Protein AF-A0A534UFP4-F1 (afdb_monomer_lite)

Secondary structure (DSSP, 8-state):
--------TTSPPHHHHS----TT---------EEE-SSTTPPPEEES---EETTTEETTSTT--S-GGG-S-GGGS-----HHHHHHHHHHHTSS--GGG---

Radius of gyration: 16.46 Å; chains: 1; bounding box: 43×39×37 Å

Sequence (104 aa):
MSQSEEIFSWETPPELWRGFKPSASTWSGGVVSIFIAPDPSGAMVSVLEARAFADRGLEGDRFFRESWSAANRPDKAVSLIEEEVLELAAKELGVASIADKTRR

Foldseek 3Di:
DDDPPPPDPQQDPCVVVVDPPDPDDPDDDDDPWDWAALDDVHFIDTDPDWDQGLQAATPSHPSGDPDNVVCPDSVQRDDDDDVVVQVVVCVVVVHPTCPRPDDD

pLDDT: mean 79.4, std 16.78, range [34.0, 97.5]

Structure (mmCIF, N/CA/C/O backbone):
data_AF-A0A534UFP4-F1
#
_entry.id   AF-A0A534UFP4-F1
#
loop_
_atom_site.group_PDB
_atom_site.id
_atom_site.type_symbol
_atom_site.label_atom_id
_atom_site.label_alt_id
_atom_site.label_comp_id
_atom_site.label_asym_id
_atom_site.label_entity_id
_atom_site.label_seq_id
_atom_site.pdbx_PDB_ins_code
_atom_site.Cartn_x
_atom_site.Cartn_y
_atom_site.Cartn_z
_atom_site.occupancy
_atom_site.B_iso_or_equiv
_atom_site.auth_seq_id
_atom_site.auth_comp_id
_atom_site.auth_asym_id
_atom_site.auth_atom_id
_atom_site.pdbx_PDB_model_num
ATOM 1 N N . MET A 1 1 ? 14.365 -27.019 1.211 1.00 34.00 1 MET A N 1
ATOM 2 C CA . MET A 1 1 ? 14.445 -26.646 -0.215 1.00 34.00 1 MET A CA 1
ATOM 3 C C . MET A 1 1 ? 14.690 -25.148 -0.255 1.00 34.00 1 MET A C 1
ATOM 5 O O . MET A 1 1 ? 13.755 -24.391 -0.047 1.00 34.00 1 MET A O 1
ATOM 9 N N . SER A 1 2 ? 15.953 -24.731 -0.352 1.00 43.31 2 SER A N 1
ATOM 10 C CA . SER A 1 2 ? 16.320 -23.315 -0.448 1.00 43.31 2 SER A CA 1
ATOM 11 C C . SER A 1 2 ? 15.939 -22.858 -1.848 1.00 43.31 2 SER A C 1
ATOM 13 O O . SER A 1 2 ? 16.611 -23.250 -2.798 1.00 43.31 2 SER A O 1
ATOM 15 N N . GLN A 1 3 ? 14.840 -22.116 -1.998 1.00 43.62 3 GLN A N 1
ATOM 16 C CA . GLN A 1 3 ? 14.638 -21.365 -3.232 1.00 43.62 3 GLN A CA 1
ATOM 17 C C . GLN A 1 3 ? 15.793 -20.368 -3.288 1.00 43.62 3 GLN A C 1
ATOM 19 O O . GLN A 1 3 ? 15.928 -19.520 -2.412 1.00 43.62 3 GLN A O 1
ATOM 24 N N . SER A 1 4 ? 16.705 -20.564 -4.234 1.00 49.31 4 SER A N 1
ATOM 25 C CA . SER A 1 4 ? 17.631 -19.518 -4.634 1.00 49.31 4 SER A CA 1
ATOM 26 C C . SER A 1 4 ? 16.770 -18.327 -5.031 1.00 49.31 4 SER A C 1
ATOM 28 O O . SER A 1 4 ? 16.035 -18.431 -6.011 1.00 49.31 4 SER A O 1
ATOM 30 N N . GLU A 1 5 ? 16.794 -17.254 -4.240 1.00 56.47 5 GLU A N 1
ATOM 31 C CA . GLU A 1 5 ? 16.249 -15.967 -4.661 1.00 56.47 5 GLU A CA 1
ATOM 32 C C . GLU A 1 5 ? 16.928 -15.637 -5.992 1.00 56.47 5 GLU A C 1
ATOM 34 O O . GLU A 1 5 ? 18.133 -15.383 -6.040 1.00 56.47 5 GLU A O 1
ATOM 39 N N . GLU A 1 6 ? 16.191 -15.770 -7.096 1.00 54.12 6 GLU A N 1
ATOM 40 C CA . GLU A 1 6 ? 16.649 -15.320 -8.403 1.00 54.12 6 GLU A CA 1
ATOM 41 C C . GLU A 1 6 ? 16.771 -13.802 -8.320 1.00 54.12 6 GLU A C 1
ATOM 43 O O . GLU A 1 6 ? 15.791 -13.076 -8.461 1.00 54.12 6 GLU A O 1
ATOM 48 N N . ILE A 1 7 ? 17.979 -13.327 -8.022 1.00 53.16 7 ILE A N 1
ATOM 49 C CA . ILE A 1 7 ? 18.302 -11.906 -8.035 1.00 53.16 7 ILE A CA 1
ATOM 50 C C . ILE A 1 7 ? 18.331 -11.493 -9.503 1.00 53.16 7 ILE A C 1
ATOM 52 O O . ILE A 1 7 ? 19.292 -11.770 -10.230 1.00 53.16 7 ILE A O 1
ATOM 56 N N . PHE A 1 8 ? 17.252 -10.869 -9.963 1.00 54.91 8 PHE A N 1
ATOM 57 C CA . PHE A 1 8 ? 17.197 -10.332 -11.314 1.00 54.91 8 PHE A CA 1
ATOM 58 C C . PHE A 1 8 ? 18.190 -9.173 -11.430 1.00 54.91 8 PHE A C 1
ATOM 60 O O . PHE A 1 8 ? 18.291 -8.336 -10.539 1.00 54.91 8 PHE A O 1
ATOM 67 N N . SER A 1 9 ? 18.911 -9.077 -12.550 1.00 55.22 9 SER A N 1
ATOM 68 C CA . SER A 1 9 ? 19.983 -8.080 -12.740 1.00 55.22 9 SER A CA 1
ATOM 69 C C . SER A 1 9 ? 19.524 -6.616 -12.664 1.00 55.22 9 SER A C 1
ATOM 71 O O . SER A 1 9 ? 20.355 -5.712 -12.681 1.00 55.22 9 SER A O 1
ATOM 73 N N . TRP A 1 10 ? 18.213 -6.381 -12.659 1.00 56.19 10 TRP A N 1
ATOM 74 C CA . TRP A 1 10 ? 17.581 -5.070 -12.561 1.00 56.19 10 TRP A CA 1
ATOM 75 C C . TRP A 1 10 ? 16.955 -4.813 -11.180 1.00 56.19 10 TRP A C 1
ATOM 77 O O . TRP A 1 10 ? 16.564 -3.681 -10.902 1.00 56.19 10 TRP A O 1
ATOM 87 N N . GLU A 1 11 ? 16.864 -5.820 -10.305 1.00 59.16 11 GLU A N 1
ATOM 88 C CA . GLU A 1 11 ? 16.502 -5.606 -8.907 1.00 59.16 11 GLU A CA 1
ATOM 89 C C . GLU A 1 11 ? 17.684 -4.931 -8.211 1.00 59.16 11 GLU A C 1
ATOM 91 O O . GLU A 1 11 ? 18.842 -5.332 -8.346 1.00 59.16 11 GLU A O 1
ATOM 96 N N . THR A 1 12 ? 17.409 -3.852 -7.484 1.00 61.72 12 THR A N 1
ATOM 97 C CA . THR A 1 12 ? 18.461 -3.185 -6.717 1.00 61.72 12 THR A CA 1
ATOM 98 C C . THR A 1 12 ? 19.020 -4.208 -5.696 1.00 61.72 12 THR A C 1
ATOM 100 O O . THR A 1 12 ? 18.245 -4.937 -5.105 1.00 61.72 12 THR A O 1
ATOM 103 N N . PRO A 1 13 ? 20.326 -4.331 -5.431 1.00 67.88 13 PRO A N 1
ATOM 104 C CA . PRO A 1 13 ? 20.810 -5.314 -4.452 1.00 67.88 13 PRO A CA 1
ATOM 105 C C . PRO A 1 13 ? 20.179 -5.118 -3.057 1.00 67.88 13 PRO A C 1
ATOM 107 O O . PRO A 1 13 ? 20.142 -3.971 -2.594 1.00 67.88 13 PRO A O 1
ATOM 110 N N . PRO A 1 14 ? 19.702 -6.173 -2.360 1.00 64.06 14 PRO A N 1
ATOM 111 C CA . PRO A 1 14 ? 19.058 -6.051 -1.047 1.00 64.06 14 PRO A CA 1
ATOM 112 C C . PRO A 1 14 ? 19.913 -5.313 -0.008 1.00 64.06 14 PRO A C 1
ATOM 114 O O . PRO A 1 14 ? 19.398 -4.708 0.929 1.00 64.06 14 PRO A O 1
ATOM 117 N N . GLU A 1 15 ? 21.235 -5.334 -0.164 1.00 65.94 15 GLU A N 1
ATOM 118 C CA . GLU A 1 15 ? 22.207 -4.621 0.670 1.00 65.94 15 GLU A CA 1
ATOM 119 C C . GLU A 1 15 ? 22.012 -3.099 0.623 1.00 65.94 15 GLU A C 1
ATOM 121 O O . GLU A 1 15 ? 22.335 -2.415 1.592 1.00 65.94 15 GLU A O 1
ATOM 126 N N . LEU A 1 16 ? 21.467 -2.565 -0.474 1.00 63.88 16 LEU A N 1
ATOM 127 C CA . LEU A 1 16 ? 21.290 -1.128 -0.685 1.00 63.88 16 LEU A CA 1
ATOM 128 C C . LEU A 1 16 ? 19.986 -0.574 -0.089 1.00 63.88 16 LEU A C 1
ATOM 130 O O . LEU A 1 16 ? 19.909 0.625 0.165 1.00 63.88 16 LEU A O 1
ATOM 134 N N . TRP A 1 17 ? 18.972 -1.411 0.164 1.00 63.53 17 TRP A N 1
ATOM 135 C CA . TRP A 1 17 ? 17.672 -0.989 0.730 1.00 63.53 17 TRP A CA 1
ATOM 136 C C . TRP A 1 17 ? 17.293 -1.702 2.020 1.00 63.53 17 TRP A C 1
ATOM 138 O O . TRP A 1 17 ? 16.314 -1.314 2.654 1.00 63.53 17 TRP A O 1
ATOM 148 N N . ARG A 1 18 ? 18.103 -2.654 2.500 1.00 62.06 18 ARG A N 1
ATOM 149 C CA . ARG A 1 18 ? 17.954 -3.197 3.858 1.00 62.06 18 ARG A CA 1
ATOM 150 C C . ARG A 1 18 ? 17.971 -2.122 4.947 1.00 62.06 18 ARG A C 1
ATOM 152 O O . ARG A 1 18 ? 17.493 -2.407 6.043 1.00 62.06 18 ARG A O 1
ATOM 159 N N . GLY A 1 19 ? 18.441 -0.909 4.631 1.00 57.22 19 GLY A N 1
ATOM 160 C CA . GLY A 1 19 ? 18.368 0.257 5.499 1.00 57.22 19 GLY A CA 1
ATOM 161 C C . GLY A 1 19 ? 19.158 0.060 6.790 1.00 57.22 19 GLY A C 1
ATOM 162 O O . GLY A 1 19 ? 19.534 -1.043 7.188 1.00 57.22 19 GLY A O 1
ATOM 163 N N . PHE A 1 20 ? 19.448 1.151 7.481 1.00 54.84 20 PHE A N 1
ATOM 164 C CA . PHE A 1 20 ? 19.959 1.052 8.840 1.00 54.84 20 PHE A CA 1
ATOM 165 C C . PHE A 1 20 ? 18.842 0.484 9.727 1.00 54.84 20 PHE A C 1
ATOM 167 O O . PHE A 1 20 ? 17.870 1.187 9.983 1.00 54.84 20 PHE A O 1
ATOM 174 N N . LYS A 1 21 ? 18.948 -0.774 10.184 1.00 58.81 21 LYS A N 1
ATOM 175 C CA . LYS A 1 21 ? 18.113 -1.289 11.283 1.00 58.81 21 LYS A CA 1
ATOM 176 C C . LYS A 1 21 ? 18.643 -0.685 12.585 1.00 58.81 21 LYS A C 1
ATOM 178 O O . LYS A 1 21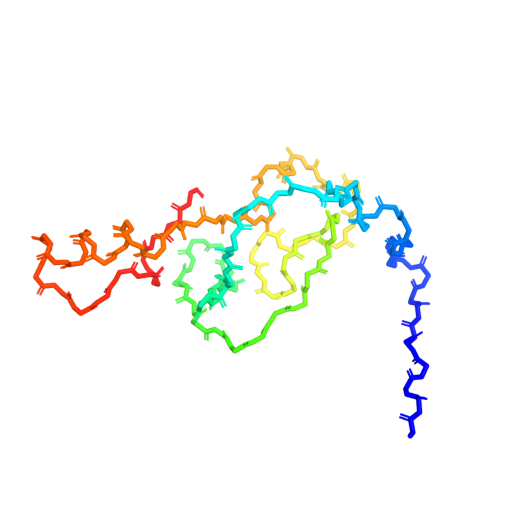 ? 19.704 -1.125 13.036 1.00 58.81 21 LYS A O 1
ATOM 183 N N . PRO A 1 22 ? 17.959 0.287 13.216 1.00 56.06 22 PRO A N 1
ATOM 184 C CA . PRO A 1 22 ? 18.368 0.733 14.534 1.00 56.06 22 PRO A CA 1
ATOM 185 C C . PRO A 1 22 ? 18.184 -0.460 15.471 1.00 56.06 22 PRO A C 1
ATOM 187 O O . PRO A 1 22 ? 17.103 -1.040 15.538 1.00 56.06 22 PRO A O 1
ATOM 190 N N . SER A 1 23 ? 19.225 -0.842 16.204 1.00 62.56 23 SER A N 1
ATOM 191 C CA . SER A 1 23 ? 19.174 -1.959 17.157 1.00 62.56 23 SER A CA 1
ATOM 192 C C . SER A 1 23 ? 18.233 -1.714 18.350 1.00 62.56 23 SER A C 1
ATOM 194 O O . SER A 1 23 ? 18.088 -2.592 19.195 1.00 62.56 23 SER A O 1
ATOM 196 N N . ALA A 1 24 ? 17.589 -0.543 18.429 1.00 60.16 24 ALA A N 1
ATOM 197 C CA . ALA A 1 24 ? 16.769 -0.116 19.558 1.00 60.16 24 ALA A CA 1
ATOM 198 C C . ALA A 1 24 ? 15.586 0.792 19.155 1.00 60.16 24 ALA A C 1
ATOM 200 O O . ALA A 1 24 ? 15.369 1.836 19.767 1.00 60.16 24 ALA A O 1
ATOM 201 N N . SER A 1 25 ? 14.801 0.428 18.136 1.00 59.56 25 SER A N 1
ATOM 202 C CA . SER A 1 25 ? 13.450 0.993 17.992 1.00 59.56 25 SER A CA 1
ATOM 203 C C . SER A 1 25 ? 12.455 0.138 18.780 1.00 59.56 25 SER A C 1
ATOM 205 O O . SER A 1 25 ? 12.202 -1.006 18.419 1.00 59.56 25 SER A O 1
ATOM 207 N N . THR A 1 26 ? 11.877 0.685 19.849 1.00 66.44 26 THR A N 1
ATOM 208 C CA . THR A 1 26 ? 10.800 0.062 20.646 1.00 66.44 26 THR A CA 1
ATOM 209 C C . THR A 1 26 ? 9.444 0.038 19.936 1.00 66.44 26 THR A C 1
ATOM 211 O O . THR A 1 26 ? 8.473 -0.476 20.483 1.00 66.44 26 THR A O 1
ATOM 214 N N . TRP A 1 27 ? 9.359 0.600 18.731 1.00 71.06 27 TRP A N 1
ATOM 215 C CA . TRP A 1 27 ? 8.136 0.635 17.944 1.00 71.06 27 TRP A CA 1
ATOM 216 C C . TRP A 1 27 ? 8.006 -0.630 17.094 1.00 71.06 27 TRP A C 1
ATOM 218 O O . TRP A 1 27 ? 8.894 -0.954 16.303 1.00 71.06 27 TRP A O 1
ATOM 228 N N . SER A 1 28 ? 6.891 -1.335 17.272 1.00 80.12 28 SER A N 1
ATOM 229 C CA . SER A 1 28 ? 6.474 -2.465 16.447 1.00 80.12 28 SER A CA 1
ATOM 230 C C . SER A 1 28 ? 5.190 -2.103 15.714 1.00 80.12 28 SER A C 1
ATOM 232 O O . SER A 1 28 ? 4.231 -1.660 16.342 1.00 80.12 28 SER A O 1
ATOM 234 N N . GLY A 1 29 ? 5.159 -2.352 14.412 1.00 85.69 29 GLY A N 1
ATOM 235 C CA . GLY A 1 29 ? 3.977 -2.215 13.571 1.00 85.69 29 GLY A CA 1
ATOM 236 C C . GLY A 1 29 ? 4.023 -3.235 12.439 1.00 85.69 29 GLY A C 1
ATOM 237 O O . GLY A 1 29 ? 5.069 -3.839 12.182 1.00 85.69 29 GLY A O 1
ATOM 238 N N . GLY A 1 30 ? 2.888 -3.448 11.782 1.00 91.44 30 GLY A N 1
ATOM 239 C CA . GLY A 1 30 ? 2.763 -4.374 10.662 1.00 91.44 30 GLY A CA 1
ATOM 240 C C . GLY A 1 30 ? 1.831 -3.824 9.593 1.00 91.44 30 GLY A C 1
ATOM 241 O O . GLY A 1 30 ? 0.972 -2.993 9.873 1.00 91.44 30 GLY A O 1
ATOM 242 N N . VAL A 1 31 ? 2.009 -4.296 8.362 1.00 94.00 31 VAL A N 1
ATOM 243 C CA . VAL A 1 31 ? 1.070 -4.022 7.272 1.00 94.00 31 VAL A CA 1
ATOM 244 C C . VAL A 1 31 ? -0.135 -4.940 7.458 1.00 94.00 31 VAL A C 1
ATOM 246 O O . VAL A 1 31 ? 0.014 -6.159 7.413 1.00 94.00 31 VAL A O 1
ATOM 249 N N . VAL A 1 32 ? -1.310 -4.357 7.697 1.00 94.69 32 VAL A N 1
ATOM 250 C CA . VAL A 1 32 ? -2.564 -5.104 7.914 1.00 94.69 32 VAL A CA 1
ATOM 251 C C . VAL A 1 32 ? -3.370 -5.291 6.632 1.00 94.69 32 VAL A C 1
ATOM 253 O O . VAL A 1 32 ? -4.106 -6.265 6.497 1.00 94.69 32 VAL A O 1
ATOM 256 N N . SER A 1 33 ? -3.222 -4.376 5.678 1.00 95.12 33 SER A N 1
ATOM 257 C CA . SER A 1 33 ? -3.938 -4.391 4.409 1.00 95.12 33 SER A CA 1
ATOM 258 C C . SER A 1 33 ? -3.092 -3.740 3.314 1.00 95.12 33 SER A C 1
ATOM 260 O O . SER A 1 33 ? -2.282 -2.848 3.575 1.00 95.12 33 SER A O 1
ATOM 262 N N . ILE A 1 34 ? -3.248 -4.222 2.080 1.00 96.50 34 ILE A N 1
ATOM 263 C CA . ILE A 1 34 ? -2.557 -3.696 0.901 1.00 96.50 34 ILE A CA 1
ATOM 264 C C . ILE A 1 34 ? -3.607 -3.372 -0.152 1.00 96.50 34 ILE A C 1
ATOM 266 O O . ILE A 1 34 ? -4.517 -4.166 -0.408 1.00 96.50 34 ILE A O 1
ATOM 270 N N . PHE A 1 35 ? -3.457 -2.205 -0.771 1.00 96.19 35 PHE A N 1
ATOM 271 C CA . PHE A 1 35 ? -4.315 -1.738 -1.846 1.00 96.19 35 PHE A CA 1
ATOM 272 C C . PHE A 1 35 ? -3.468 -1.252 -3.018 1.00 96.19 35 PHE A C 1
ATOM 274 O O . PHE A 1 35 ? -2.493 -0.529 -2.818 1.00 96.19 35 PHE A O 1
ATOM 281 N N . ILE A 1 36 ? -3.870 -1.622 -4.233 1.00 95.25 36 ILE A N 1
ATOM 282 C CA . ILE A 1 36 ? -3.288 -1.118 -5.484 1.00 95.25 36 ILE A CA 1
ATOM 283 C C . ILE A 1 36 ? -4.382 -0.495 -6.348 1.00 95.25 36 ILE A C 1
ATOM 285 O O . ILE A 1 36 ? -5.542 -0.897 -6.277 1.00 95.25 36 ILE A O 1
ATOM 289 N N . ALA A 1 37 ? -4.038 0.482 -7.179 1.00 93.88 37 ALA A N 1
ATOM 290 C CA . ALA A 1 37 ? -4.911 0.999 -8.228 1.00 93.88 37 ALA A CA 1
ATOM 291 C C . ALA A 1 37 ? -4.333 0.614 -9.594 1.00 93.88 37 ALA A C 1
ATOM 293 O O . ALA A 1 37 ? -3.402 1.288 -10.023 1.00 93.88 37 ALA A O 1
ATOM 294 N N . PRO A 1 38 ? -4.874 -0.399 -10.295 1.00 91.50 38 PRO A N 1
ATOM 295 C CA . PRO A 1 38 ? -4.343 -0.818 -11.595 1.00 91.50 38 PRO A CA 1
ATOM 296 C C . PRO A 1 38 ? -4.386 0.292 -12.647 1.00 91.50 38 PRO A C 1
ATOM 298 O O . PRO A 1 38 ? -3.452 0.459 -13.428 1.00 91.50 38 PRO A O 1
ATOM 301 N N . ASP A 1 39 ? -5.449 1.099 -12.617 1.00 88.06 39 ASP A N 1
ATOM 302 C CA . ASP A 1 39 ? -5.676 2.164 -13.587 1.00 88.06 39 ASP A CA 1
ATOM 303 C C . ASP A 1 39 ? -5.441 3.565 -12.993 1.00 88.06 39 ASP A C 1
ATOM 305 O O . ASP A 1 39 ? -5.798 3.845 -11.834 1.00 88.06 39 ASP A O 1
ATOM 309 N N . PRO A 1 40 ? -4.925 4.519 -13.794 1.00 83.00 40 PRO A N 1
ATOM 310 C CA . PRO A 1 40 ? -4.937 5.932 -13.442 1.00 83.00 40 PRO A CA 1
ATOM 311 C C . PRO A 1 40 ? -6.356 6.389 -13.084 1.00 83.00 40 PRO A C 1
ATOM 313 O O . PRO A 1 40 ? -7.305 6.160 -13.827 1.00 83.00 40 PRO A O 1
ATOM 316 N N . SER A 1 41 ? -6.511 7.035 -11.925 1.00 81.94 41 SER A N 1
ATOM 317 C CA . SER A 1 41 ? -7.819 7.452 -11.378 1.00 81.94 41 SER A CA 1
ATOM 318 C C . SER A 1 41 ? -8.840 6.326 -11.121 1.00 81.94 41 SER A C 1
ATOM 320 O O . SER A 1 41 ? -9.970 6.623 -10.739 1.00 81.94 41 SER A O 1
ATOM 322 N N . GLY A 1 42 ? -8.451 5.054 -11.258 1.00 86.50 42 GLY A N 1
ATOM 323 C CA . GLY A 1 42 ? -9.298 3.899 -10.976 1.00 86.50 42 GLY A CA 1
ATOM 324 C C . GLY A 1 42 ? -9.554 3.663 -9.484 1.00 86.50 42 GLY A C 1
ATOM 325 O O . GLY A 1 42 ? -8.916 4.263 -8.599 1.00 86.50 42 GLY A O 1
ATOM 326 N N . ALA A 1 43 ? -10.502 2.765 -9.208 1.00 92.25 43 ALA A N 1
ATOM 327 C CA . ALA A 1 43 ? -10.755 2.251 -7.865 1.00 92.25 43 ALA A CA 1
ATOM 328 C C . ALA A 1 43 ? -9.529 1.485 -7.348 1.00 92.25 43 ALA A C 1
ATOM 330 O O . ALA A 1 43 ? -8.815 0.854 -8.128 1.00 92.25 43 ALA A O 1
ATOM 331 N N . MET A 1 44 ? -9.274 1.561 -6.041 1.00 94.44 44 MET A N 1
ATOM 332 C CA . MET A 1 44 ? -8.260 0.704 -5.430 1.00 94.44 44 MET A CA 1
ATOM 333 C C . MET A 1 44 ? -8.861 -0.661 -5.127 1.00 94.44 44 MET A C 1
ATOM 335 O O . MET A 1 44 ? -10.026 -0.767 -4.748 1.00 94.44 44 MET A O 1
ATOM 339 N N . VAL A 1 45 ? -8.053 -1.699 -5.293 1.00 95.31 45 VAL A N 1
ATOM 340 C CA . VAL A 1 45 ? -8.415 -3.085 -5.017 1.00 95.31 45 VAL A CA 1
ATOM 341 C C . VAL A 1 45 ? -7.526 -3.621 -3.909 1.00 95.31 45 VAL A C 1
ATOM 343 O O . VAL A 1 45 ? -6.327 -3.344 -3.882 1.00 95.31 45 VAL A O 1
ATOM 346 N N . SER A 1 46 ? -8.123 -4.370 -2.984 1.00 96.12 46 SER A N 1
ATOM 347 C CA . SER A 1 46 ? -7.374 -5.045 -1.928 1.00 96.12 46 SER A CA 1
ATOM 348 C C . SER A 1 46 ? -6.655 -6.263 -2.498 1.00 96.12 46 SER A C 1
ATOM 350 O O . SER A 1 46 ? -7.248 -7.040 -3.250 1.00 96.12 46 SER A O 1
ATOM 352 N N . VAL A 1 47 ? -5.390 -6.431 -2.127 1.00 96.50 47 VAL A N 1
ATOM 353 C CA . VAL A 1 47 ? -4.571 -7.591 -2.489 1.00 96.50 47 VAL A CA 1
ATOM 354 C C . VAL A 1 47 ? -3.948 -8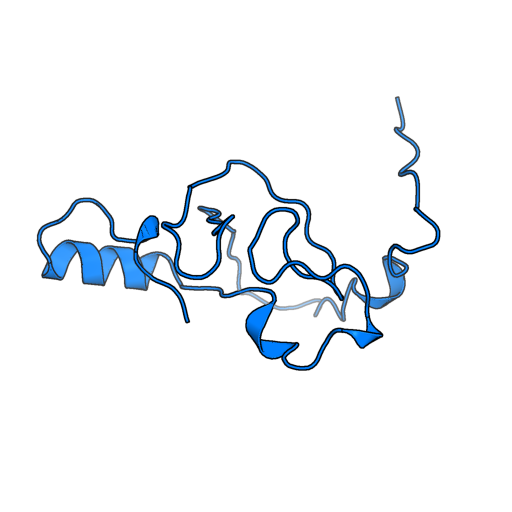.196 -1.236 1.00 96.50 47 VAL A C 1
ATOM 356 O O . VAL A 1 47 ? -3.691 -7.497 -0.258 1.00 96.50 47 VAL A O 1
ATOM 359 N N . LEU A 1 48 ? -3.718 -9.510 -1.258 1.00 95.69 48 LEU A N 1
ATOM 360 C CA . LEU A 1 48 ? -3.073 -10.220 -0.145 1.00 95.69 48 LEU A CA 1
ATOM 361 C C . LEU A 1 48 ? -1.561 -9.988 -0.116 1.00 95.69 48 LEU A C 1
ATOM 363 O O . LEU A 1 48 ? -0.951 -9.970 0.948 1.00 95.69 48 LEU A O 1
ATOM 367 N N . GLU A 1 49 ? -0.966 -9.809 -1.291 1.00 94.75 49 GLU A N 1
ATOM 368 C CA . GLU A 1 49 ? 0.458 -9.588 -1.472 1.00 94.75 49 GLU A CA 1
ATOM 369 C C . GLU A 1 49 ? 0.688 -8.652 -2.657 1.00 94.75 49 GLU A C 1
ATOM 371 O O . GLU A 1 49 ? -0.112 -8.593 -3.593 1.00 94.75 49 GLU A O 1
ATOM 376 N N . ALA A 1 50 ? 1.787 -7.907 -2.603 1.00 93.62 50 ALA A N 1
ATOM 377 C CA . ALA A 1 50 ? 2.254 -7.081 -3.702 1.00 93.62 50 ALA A CA 1
ATOM 378 C C . ALA A 1 50 ? 3.779 -7.120 -3.737 1.00 93.62 50 ALA A C 1
ATOM 380 O O . ALA A 1 50 ? 4.442 -7.068 -2.697 1.00 93.62 50 ALA A O 1
ATOM 381 N N . ARG A 1 51 ? 4.343 -7.179 -4.943 1.00 91.06 51 ARG A N 1
ATOM 382 C CA . ARG A 1 51 ? 5.788 -7.114 -5.129 1.00 91.06 51 ARG A CA 1
ATOM 383 C C . ARG A 1 51 ? 6.234 -5.660 -5.116 1.00 91.06 51 ARG A C 1
ATOM 385 O O . ARG A 1 51 ? 5.811 -4.869 -5.957 1.00 91.06 51 ARG A O 1
ATOM 392 N N . ALA A 1 52 ? 7.072 -5.306 -4.147 1.00 88.44 52 ALA A N 1
ATOM 393 C CA . ALA A 1 52 ? 7.576 -3.951 -3.981 1.00 88.44 52 ALA A CA 1
ATOM 394 C C . ALA A 1 52 ? 8.990 -3.821 -4.549 1.00 88.44 52 ALA A C 1
ATOM 396 O O . ALA A 1 52 ? 9.888 -4.585 -4.202 1.00 88.44 52 ALA A O 1
ATOM 397 N N . PHE A 1 53 ? 9.190 -2.804 -5.378 1.00 83.44 53 PHE A N 1
ATOM 398 C CA . PHE A 1 53 ? 10.481 -2.456 -5.950 1.00 83.44 53 PHE A CA 1
ATOM 399 C C . PHE A 1 53 ? 10.884 -1.071 -5.456 1.00 83.44 53 PHE A C 1
ATOM 401 O O . PHE A 1 53 ? 10.148 -0.104 -5.662 1.00 83.44 53 PHE A O 1
ATOM 408 N N . ALA A 1 54 ? 12.045 -0.970 -4.802 1.00 77.31 54 ALA A N 1
ATOM 409 C CA . ALA A 1 54 ? 12.505 0.255 -4.137 1.00 77.31 54 ALA A CA 1
ATOM 410 C C . ALA A 1 54 ? 12.539 1.485 -5.069 1.00 77.31 54 ALA A C 1
ATOM 412 O O . ALA A 1 54 ? 12.365 2.618 -4.629 1.00 77.31 54 ALA A O 1
ATOM 413 N N . ASP A 1 55 ? 12.730 1.256 -6.362 1.00 74.44 55 ASP A N 1
ATOM 414 C CA . ASP A 1 55 ? 12.837 2.260 -7.410 1.00 74.44 55 ASP A CA 1
ATOM 415 C C . ASP A 1 55 ? 11.575 2.451 -8.263 1.00 74.44 55 ASP A C 1
ATOM 417 O O . ASP A 1 55 ? 11.381 3.512 -8.874 1.00 74.44 55 ASP A O 1
ATOM 421 N N . ARG A 1 56 ? 10.710 1.432 -8.313 1.00 80.69 56 ARG A N 1
ATOM 422 C CA . ARG A 1 56 ? 9.577 1.371 -9.249 1.00 80.69 56 ARG A CA 1
ATOM 423 C C . ARG A 1 56 ? 8.211 1.396 -8.574 1.00 80.69 56 ARG A C 1
ATOM 425 O O . ARG A 1 56 ? 7.247 1.704 -9.260 1.00 80.69 56 ARG A O 1
ATOM 432 N N . GLY A 1 57 ? 8.120 1.156 -7.267 1.00 87.19 57 GLY A N 1
ATOM 433 C CA . GLY A 1 57 ? 6.853 1.074 -6.533 1.00 87.19 57 GLY A CA 1
ATOM 434 C C . GLY A 1 57 ? 6.282 -0.344 -6.493 1.00 87.19 57 GLY A C 1
ATOM 435 O O . GLY A 1 57 ? 7.031 -1.321 -6.564 1.00 87.19 57 GLY A O 1
ATOM 436 N N . LEU A 1 58 ? 4.963 -0.455 -6.3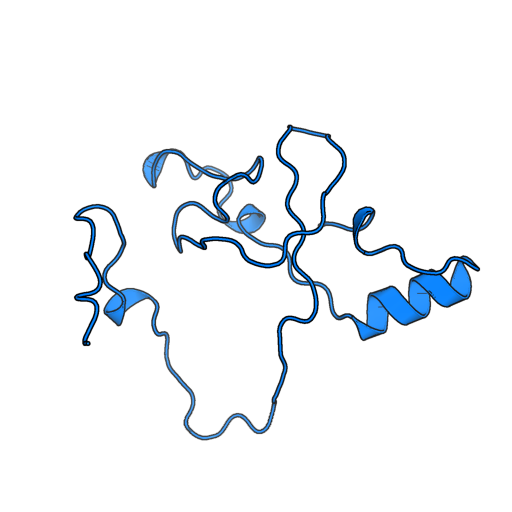40 1.00 91.81 58 LEU A N 1
ATOM 437 C CA . LEU A 1 58 ? 4.263 -1.740 -6.259 1.00 91.81 58 LEU A CA 1
ATOM 438 C C . LEU A 1 58 ? 3.892 -2.246 -7.653 1.00 91.81 58 LEU A C 1
ATOM 440 O O . LEU A 1 58 ? 3.245 -1.529 -8.410 1.00 91.81 58 LEU A O 1
ATOM 444 N N . GLU A 1 59 ? 4.282 -3.473 -7.985 1.00 91.00 59 GLU A N 1
ATOM 445 C CA . GLU A 1 59 ? 3.902 -4.112 -9.247 1.00 91.00 59 GLU A CA 1
ATOM 446 C C . GLU A 1 59 ? 2.377 -4.176 -9.400 1.00 91.00 59 GLU A C 1
ATOM 448 O O . GLU A 1 59 ? 1.665 -4.575 -8.479 1.00 91.00 59 GLU A O 1
ATOM 453 N N . GLY A 1 60 ? 1.878 -3.757 -10.565 1.00 91.19 60 GLY A N 1
ATOM 454 C CA . GLY A 1 60 ? 0.443 -3.688 -10.849 1.00 91.19 60 GLY A CA 1
ATOM 455 C C . GLY A 1 60 ? -0.267 -2.438 -10.319 1.00 91.19 60 GLY A C 1
ATOM 456 O O . GLY A 1 60 ? -1.449 -2.274 -10.604 1.00 91.19 60 GLY A O 1
ATOM 457 N N . ASP A 1 61 ? 0.411 -1.542 -9.594 1.00 92.44 61 ASP A N 1
ATOM 458 C CA . ASP A 1 61 ? -0.129 -0.216 -9.275 1.00 92.44 61 ASP A CA 1
ATOM 459 C C . ASP A 1 61 ? 0.114 0.778 -10.423 1.00 92.44 61 ASP A C 1
ATOM 461 O O . ASP A 1 61 ? 1.107 0.713 -11.142 1.00 92.44 61 ASP A O 1
ATOM 465 N N . ARG A 1 62 ? -0.763 1.768 -10.573 1.00 87.81 62 ARG A N 1
ATOM 466 C CA . ARG A 1 62 ? -0.669 2.844 -11.572 1.00 87.81 62 ARG A CA 1
ATOM 467 C C . ARG A 1 62 ? 0.605 3.681 -11.478 1.00 87.81 62 ARG A C 1
ATOM 469 O O . ARG A 1 62 ? 0.952 4.361 -12.442 1.00 87.81 62 ARG A O 1
ATOM 476 N N . PHE A 1 63 ? 1.253 3.725 -10.312 1.00 85.81 63 PHE A N 1
ATOM 477 C CA . PHE A 1 63 ? 2.537 4.401 -10.141 1.00 85.81 63 PHE A CA 1
ATOM 478 C C . PHE A 1 63 ? 3.730 3.463 -10.317 1.00 85.81 63 PHE A C 1
ATOM 480 O O . PHE A 1 63 ? 4.866 3.934 -10.194 1.00 85.81 63 PHE A O 1
ATOM 487 N N . PHE A 1 64 ? 3.487 2.189 -10.649 1.00 87.00 64 PHE A N 1
ATOM 488 C CA . PHE A 1 64 ? 4.529 1.260 -11.047 1.00 87.00 64 PHE A CA 1
ATOM 489 C C . PHE A 1 64 ? 5.270 1.787 -12.270 1.00 87.00 64 PHE A C 1
ATOM 491 O O . PHE A 1 64 ? 4.667 2.224 -13.252 1.00 87.00 64 PHE A O 1
ATOM 498 N N . ARG A 1 65 ? 6.598 1.767 -12.209 1.00 76.62 65 ARG A N 1
ATOM 499 C CA . ARG A 1 65 ? 7.454 2.306 -13.269 1.00 76.62 65 ARG A CA 1
ATOM 500 C C . ARG A 1 65 ? 8.156 1.193 -14.009 1.00 76.62 65 ARG A C 1
ATOM 502 O O . ARG A 1 65 ? 8.614 0.232 -13.406 1.00 76.62 65 ARG A O 1
ATOM 509 N N . GLU A 1 66 ? 8.356 1.395 -15.303 1.00 68.31 66 GLU A N 1
ATOM 510 C CA . GLU A 1 66 ? 9.178 0.489 -16.104 1.00 68.31 66 GLU A CA 1
ATOM 511 C C . GLU A 1 66 ? 10.676 0.624 -15.772 1.00 68.31 66 GLU A C 1
ATOM 513 O O . GLU A 1 66 ? 11.413 -0.356 -15.860 1.00 68.31 66 GLU A O 1
ATOM 518 N N . SER A 1 67 ? 11.145 1.812 -15.356 1.00 63.25 67 SER A N 1
ATOM 519 C CA . SER A 1 67 ? 12.565 2.055 -15.057 1.00 63.25 67 SER A CA 1
ATOM 520 C C . SER A 1 67 ? 12.833 3.211 -14.079 1.00 63.25 67 SER A C 1
ATOM 522 O O . SER A 1 67 ? 11.997 4.097 -13.879 1.00 63.25 67 SER A O 1
ATOM 524 N N . TRP A 1 68 ? 14.048 3.222 -13.511 1.00 52.44 68 TRP A N 1
ATOM 525 C CA . TRP A 1 68 ? 14.577 4.259 -12.609 1.00 52.44 68 TRP A CA 1
ATOM 526 C C . TRP A 1 68 ? 14.504 5.680 -13.200 1.00 52.44 68 TRP A C 1
ATOM 528 O O . TRP A 1 68 ? 14.141 6.628 -12.508 1.00 52.44 68 TRP A O 1
ATOM 538 N N . SER A 1 69 ? 14.810 5.854 -14.491 1.00 55.78 69 SER A N 1
ATOM 539 C CA . SER A 1 6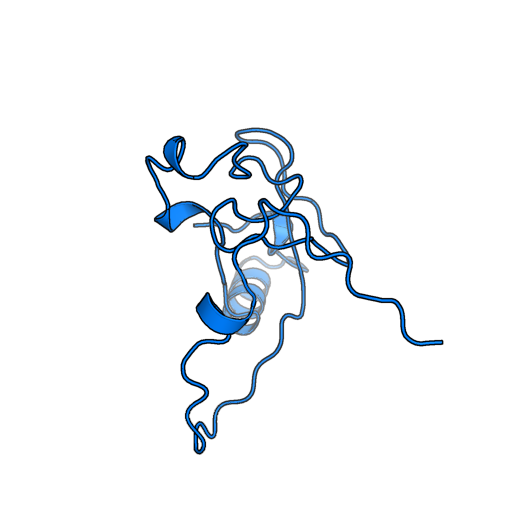9 ? 14.853 7.172 -15.150 1.00 55.78 69 SER A CA 1
ATOM 540 C C . SER A 1 69 ? 13.473 7.764 -15.452 1.00 55.78 69 SER A C 1
ATOM 542 O O . SER A 1 69 ? 13.365 8.964 -15.698 1.00 55.78 69 SER A O 1
ATOM 544 N N . ALA A 1 70 ? 12.407 6.961 -15.378 1.00 57.81 70 ALA A N 1
ATOM 545 C CA . ALA A 1 70 ? 11.028 7.437 -15.480 1.00 57.81 70 ALA A CA 1
ATOM 546 C C . ALA A 1 70 ? 10.536 8.128 -14.186 1.00 57.81 70 ALA A C 1
ATOM 548 O O . ALA A 1 70 ? 9.412 8.638 -14.129 1.00 57.81 70 ALA A O 1
ATOM 549 N N . ALA A 1 71 ? 11.354 8.155 -13.127 1.00 54.28 71 ALA A N 1
ATOM 550 C CA . ALA A 1 71 ? 10.990 8.667 -11.812 1.00 54.28 71 ALA A CA 1
ATOM 551 C C . ALA A 1 71 ? 10.975 10.206 -11.746 1.00 54.28 71 ALA A C 1
ATOM 553 O O . ALA A 1 71 ? 11.841 10.829 -11.144 1.00 54.28 71 ALA A O 1
ATOM 554 N N . ASN A 1 72 ? 9.932 10.837 -12.288 1.00 59.75 72 ASN A N 1
ATOM 555 C CA . ASN A 1 72 ? 9.707 12.279 -12.103 1.00 59.75 72 ASN A CA 1
ATOM 556 C C . ASN A 1 72 ? 8.963 12.614 -10.783 1.00 59.75 72 ASN A C 1
ATOM 558 O O . ASN A 1 72 ? 8.730 13.783 -10.479 1.00 59.75 72 ASN A O 1
ATOM 562 N N . ARG A 1 73 ? 8.529 11.592 -10.020 1.00 64.94 73 ARG A N 1
ATOM 563 C CA . ARG A 1 73 ? 7.703 11.698 -8.790 1.00 64.94 73 ARG A CA 1
ATOM 564 C C . ARG A 1 73 ? 7.966 10.553 -7.782 1.00 64.94 73 ARG A C 1
ATOM 566 O O . ARG A 1 73 ? 7.043 9.790 -7.480 1.00 64.94 73 ARG A O 1
ATOM 573 N N . PRO A 1 74 ? 9.208 10.322 -7.310 1.00 66.81 74 PRO A N 1
ATOM 574 C CA . PRO A 1 74 ? 9.529 9.192 -6.420 1.00 66.81 74 PRO A CA 1
ATOM 575 C C . PRO A 1 74 ? 8.685 9.153 -5.135 1.00 66.81 74 PRO A C 1
ATOM 577 O O . PRO A 1 74 ? 8.398 8.074 -4.631 1.00 66.81 74 PRO A O 1
ATOM 580 N N . ASP A 1 75 ? 8.191 10.306 -4.692 1.00 72.38 75 ASP A N 1
ATOM 581 C CA . ASP A 1 75 ? 7.276 10.504 -3.566 1.00 72.38 75 ASP A CA 1
ATOM 582 C C . ASP A 1 75 ? 5.932 9.762 -3.679 1.00 72.38 75 ASP A C 1
ATOM 584 O O . ASP A 1 75 ? 5.239 9.615 -2.677 1.00 72.38 75 ASP A O 1
ATOM 588 N N . LYS A 1 76 ? 5.557 9.283 -4.873 1.00 76.38 76 LYS A N 1
ATOM 589 C CA . LYS A 1 76 ? 4.266 8.619 -5.132 1.00 76.38 76 LYS A CA 1
ATOM 590 C C . LYS A 1 76 ? 4.327 7.096 -5.245 1.00 76.38 76 LYS A C 1
ATOM 592 O O . LYS A 1 76 ? 3.328 6.487 -5.607 1.00 76.38 76 LYS A O 1
ATOM 597 N N . ALA A 1 77 ? 5.482 6.483 -4.988 1.00 81.38 77 ALA A N 1
ATOM 598 C CA . ALA A 1 77 ? 5.662 5.043 -5.186 1.00 81.38 77 ALA A CA 1
ATOM 599 C C . ALA A 1 77 ? 4.841 4.186 -4.204 1.00 81.38 77 ALA A C 1
ATOM 601 O O . ALA A 1 77 ? 4.355 3.126 -4.585 1.00 81.38 77 ALA A O 1
ATOM 602 N N . VAL A 1 78 ? 4.690 4.644 -2.954 1.00 88.31 78 VAL A N 1
ATOM 603 C CA . VAL A 1 78 ? 3.915 3.979 -1.893 1.00 88.31 78 VAL A CA 1
ATOM 604 C C . VAL A 1 78 ? 3.304 5.045 -0.985 1.00 88.31 78 VAL A C 1
ATOM 606 O O . VAL A 1 78 ? 3.956 6.037 -0.662 1.00 88.31 78 VAL A O 1
ATOM 609 N N . SER A 1 79 ? 2.064 4.833 -0.551 1.00 90.50 79 SER A N 1
ATOM 610 C CA . SER A 1 79 ? 1.442 5.586 0.543 1.00 90.50 79 SER A CA 1
ATOM 611 C C . SER A 1 79 ? 1.208 4.655 1.726 1.00 90.50 79 SER A C 1
ATOM 613 O O . SER A 1 79 ? 0.721 3.546 1.536 1.00 90.50 79 SER A O 1
ATOM 615 N N . LEU A 1 80 ? 1.538 5.115 2.932 1.00 92.25 80 LEU A N 1
ATOM 616 C CA . LEU A 1 80 ? 1.208 4.432 4.181 1.00 92.25 80 LEU A CA 1
ATOM 617 C C . LEU A 1 80 ? 0.227 5.300 4.960 1.00 92.25 80 LEU A C 1
ATOM 619 O O . LEU A 1 80 ? 0.432 6.509 5.088 1.00 92.25 80 LEU A O 1
ATOM 623 N N . ILE A 1 81 ? -0.836 4.673 5.446 1.00 94.12 81 ILE A N 1
ATOM 624 C CA . ILE A 1 81 ? -1.861 5.288 6.282 1.00 94.12 81 ILE A CA 1
ATOM 625 C C . ILE A 1 81 ? -2.029 4.365 7.485 1.00 94.12 81 ILE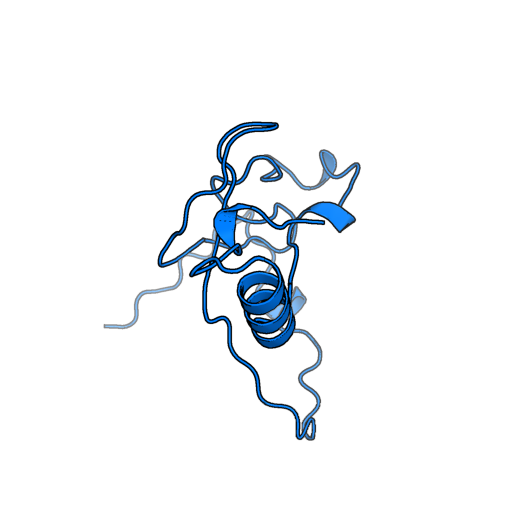 A C 1
ATOM 627 O O . ILE A 1 81 ? -2.090 3.149 7.315 1.00 94.12 81 ILE A O 1
ATOM 631 N N . GLU A 1 82 ? -2.041 4.937 8.683 1.00 95.00 82 GLU A N 1
ATOM 632 C CA . GLU A 1 82 ? -2.269 4.189 9.920 1.00 95.00 82 GLU A CA 1
ATOM 633 C C . GLU A 1 82 ? -3.700 3.633 9.935 1.00 95.00 82 GLU A C 1
ATOM 635 O O . GLU A 1 82 ? -4.652 4.354 9.615 1.00 95.00 82 GLU A O 1
ATOM 640 N N . GLU A 1 83 ? -3.856 2.359 10.297 1.00 95.00 83 GLU A N 1
ATOM 641 C CA . GLU A 1 83 ? -5.168 1.698 10.339 1.00 95.00 83 GLU A CA 1
ATOM 642 C C . GLU A 1 83 ? -6.080 2.394 11.354 1.00 95.00 83 GLU A C 1
ATOM 644 O O . GLU A 1 83 ? -7.250 2.633 11.079 1.00 95.00 83 GLU A O 1
ATOM 649 N N . GLU A 1 84 ? -5.521 2.844 12.477 1.00 94.75 84 GLU A N 1
ATOM 650 C CA . GLU A 1 84 ? -6.225 3.557 13.541 1.00 94.75 84 GLU A CA 1
ATOM 651 C C . GLU A 1 84 ? -6.891 4.848 13.031 1.00 94.75 84 GLU A C 1
ATOM 653 O O . GLU A 1 84 ? -7.971 5.235 13.488 1.00 94.75 84 GLU A O 1
ATOM 658 N N . VAL A 1 85 ? -6.273 5.510 12.046 1.00 95.75 85 VAL A N 1
ATOM 659 C CA . VAL A 1 85 ? -6.832 6.705 11.400 1.00 95.75 85 VAL A CA 1
ATOM 660 C C . VAL A 1 85 ? -7.992 6.327 10.479 1.00 95.75 85 VAL A C 1
ATOM 662 O O . VAL A 1 85 ? -9.011 7.023 10.454 1.00 95.75 85 VAL A O 1
ATOM 665 N N . LEU A 1 86 ? -7.866 5.222 9.741 1.00 95.12 86 LEU A N 1
ATOM 666 C CA . LEU A 1 86 ? -8.926 4.717 8.868 1.00 95.12 86 LEU A CA 1
ATOM 667 C C . LEU A 1 86 ? -10.135 4.229 9.675 1.00 95.12 86 LEU A C 1
ATOM 669 O O . LEU A 1 86 ? -11.267 4.541 9.306 1.00 95.12 86 LEU A O 1
ATOM 673 N N . GLU A 1 87 ? -9.913 3.525 10.787 1.00 96.31 87 GLU A N 1
ATOM 674 C CA . GLU A 1 87 ? -10.956 3.060 11.706 1.00 96.31 87 GLU A CA 1
ATOM 675 C C . GLU A 1 87 ? -11.744 4.230 12.305 1.00 96.31 87 GLU A C 1
ATOM 677 O O . GLU A 1 87 ? -12.981 4.220 12.310 1.00 96.31 87 GLU A O 1
ATOM 682 N N . LEU A 1 88 ? -11.040 5.268 12.775 1.00 97.31 88 LEU A N 1
ATOM 683 C CA . LEU A 1 88 ? -11.675 6.468 13.313 1.00 97.31 88 LEU A CA 1
ATOM 684 C C . LEU A 1 88 ? -12.532 7.165 12.249 1.00 97.31 88 LEU A C 1
ATOM 686 O O . LEU A 1 88 ? -13.700 7.466 12.498 1.00 97.31 88 LEU A O 1
ATOM 690 N N . ALA A 1 89 ? -11.988 7.362 11.048 1.00 96.25 89 ALA A N 1
ATOM 691 C CA . ALA A 1 89 ? -12.706 8.001 9.951 1.00 96.25 89 ALA A CA 1
ATOM 692 C C . ALA A 1 89 ? -13.911 7.168 9.468 1.00 96.25 89 ALA A C 1
ATOM 694 O O . ALA A 1 89 ? -14.982 7.717 9.204 1.00 96.25 89 ALA A O 1
ATOM 695 N N . ALA A 1 90 ? -13.787 5.839 9.396 1.00 96.88 90 ALA A N 1
ATOM 696 C CA . ALA A 1 90 ? -14.895 4.949 9.052 1.00 96.88 90 ALA A CA 1
ATOM 697 C C . ALA A 1 90 ? -16.032 5.043 10.082 1.00 96.88 90 ALA A C 1
ATOM 699 O O . ALA A 1 90 ? -17.205 5.140 9.706 1.00 96.88 90 ALA A O 1
ATOM 700 N N . LYS A 1 91 ? -15.683 5.104 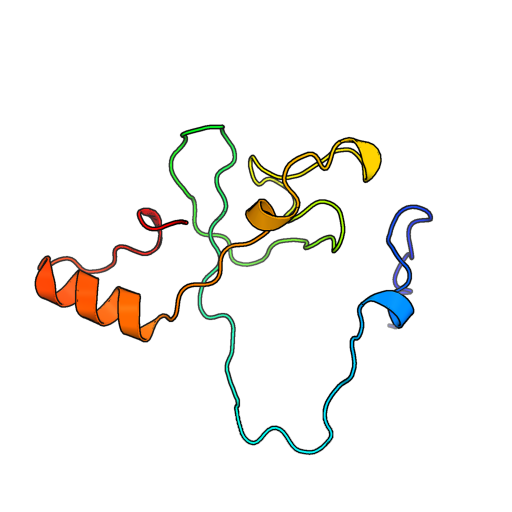11.374 1.00 97.50 91 LYS A N 1
ATOM 701 C CA . LYS A 1 91 ? -16.638 5.301 12.470 1.00 97.50 91 LYS A CA 1
ATOM 702 C C . LYS A 1 91 ? -17.363 6.642 12.370 1.00 97.50 91 LYS A C 1
ATOM 704 O O . LYS A 1 91 ? -18.580 6.672 12.536 1.00 97.50 91 LYS A O 1
ATOM 709 N N . GLU A 1 92 ? -16.650 7.732 12.090 1.00 97.44 92 GLU A N 1
ATOM 710 C CA . GLU A 1 92 ? -17.251 9.062 11.905 1.00 97.44 92 GLU A CA 1
ATOM 711 C C . GLU A 1 92 ? -18.214 9.107 10.711 1.00 97.44 92 GLU A C 1
ATOM 713 O O . GLU A 1 92 ? -19.260 9.752 10.776 1.00 97.44 92 GLU A O 1
ATOM 718 N N . LEU A 1 93 ? -17.895 8.378 9.640 1.00 96.38 93 LEU A N 1
ATOM 719 C CA . LEU A 1 93 ? -18.715 8.286 8.432 1.00 96.38 93 LEU A CA 1
ATOM 720 C C . LEU A 1 93 ? -19.848 7.249 8.527 1.00 96.38 93 LEU A C 1
ATOM 722 O O . LEU A 1 93 ? -20.686 7.183 7.627 1.00 96.38 93 LEU A O 1
ATOM 726 N N . GLY A 1 94 ? -19.888 6.433 9.584 1.00 97.06 94 GLY A N 1
ATOM 727 C CA . GLY A 1 94 ? -20.889 5.378 9.756 1.00 97.06 94 GLY A CA 1
ATOM 728 C C . GLY A 1 94 ? -20.773 4.240 8.735 1.00 97.06 94 GLY A C 1
ATOM 729 O O . GLY A 1 94 ? -21.782 3.638 8.368 1.00 97.06 94 GLY A O 1
ATOM 730 N N . VAL A 1 95 ? -19.561 3.951 8.254 1.00 96.69 95 VAL A N 1
ATOM 731 C CA . VAL A 1 95 ? -19.281 2.875 7.289 1.00 96.69 95 VAL A CA 1
ATOM 732 C C . VAL A 1 95 ? -18.339 1.833 7.887 1.00 96.69 95 VAL A C 1
ATOM 734 O O . VAL A 1 95 ? -17.643 2.096 8.860 1.00 96.69 95 VAL A O 1
ATOM 737 N N . ALA A 1 96 ? -18.308 0.635 7.300 1.00 93.81 96 ALA A N 1
ATOM 738 C CA . ALA A 1 96 ? -17.474 -0.457 7.805 1.00 93.81 96 ALA A CA 1
ATOM 739 C C . ALA A 1 96 ? -15.969 -0.232 7.571 1.00 93.81 96 ALA A C 1
ATOM 741 O O . ALA A 1 96 ? -15.159 -0.602 8.410 1.00 93.81 96 ALA A O 1
ATOM 742 N N . SER A 1 97 ? -15.593 0.347 6.429 1.00 93.50 97 SER A N 1
ATOM 743 C CA . SER A 1 97 ? -14.207 0.683 6.091 1.00 93.50 97 SER A CA 1
ATOM 744 C C . SER A 1 97 ? -14.172 1.731 4.977 1.00 93.50 97 SER A C 1
ATOM 746 O O . SER A 1 97 ? -15.129 1.871 4.206 1.00 93.50 97 SER A O 1
ATOM 748 N N . ILE A 1 98 ? -13.060 2.460 4.901 1.00 94.94 98 ILE A N 1
ATOM 749 C CA . ILE A 1 98 ? -12.744 3.418 3.833 1.00 94.94 98 ILE A CA 1
ATOM 750 C C . ILE A 1 98 ? -11.342 3.205 3.246 1.00 94.94 98 ILE A C 1
ATOM 752 O O . ILE A 1 98 ? -10.838 4.071 2.525 1.00 94.94 98 ILE A O 1
ATOM 756 N N . ALA A 1 99 ? -10.688 2.089 3.567 1.00 93.50 99 ALA A N 1
ATOM 757 C CA . ALA A 1 99 ? -9.299 1.846 3.187 1.00 93.50 99 ALA A CA 1
ATOM 758 C C . ALA A 1 99 ? -9.113 1.840 1.654 1.00 93.50 99 ALA A C 1
ATOM 760 O O . ALA A 1 99 ? -8.222 2.502 1.127 1.00 93.50 99 ALA A O 1
ATOM 761 N N . ASP A 1 100 ? -10.051 1.240 0.917 1.00 93.06 100 ASP A N 1
ATOM 762 C CA . ASP A 1 100 ? -10.107 1.212 -0.554 1.00 93.06 100 ASP A CA 1
ATOM 763 C C . ASP A 1 100 ? -10.422 2.577 -1.202 1.00 93.06 100 ASP A C 1
ATOM 765 O O . ASP A 1 100 ? -10.331 2.746 -2.422 1.00 93.06 100 ASP A O 1
ATOM 769 N N . LYS A 1 101 ? -10.787 3.578 -0.398 1.00 92.25 101 LYS A N 1
ATOM 770 C CA . LYS A 1 101 ? -11.180 4.920 -0.852 1.00 92.25 101 LYS A CA 1
ATOM 771 C C . LYS A 1 101 ? -10.172 5.998 -0.473 1.00 92.25 101 LYS A C 1
ATOM 773 O O . LYS A 1 101 ? -10.313 7.131 -0.933 1.00 92.25 101 LYS A O 1
ATOM 778 N N . THR A 1 102 ? -9.146 5.658 0.306 1.00 90.00 102 THR A N 1
ATOM 779 C CA . THR A 1 102 ? -8.238 6.636 0.916 1.00 90.00 102 THR A CA 1
ATOM 780 C C . THR A 1 102 ? -6.809 6.473 0.409 1.00 90.00 102 THR A C 1
ATOM 782 O O . THR A 1 102 ? -6.226 5.401 0.487 1.00 90.00 102 THR A O 1
ATOM 785 N N . ARG A 1 103 ? -6.228 7.550 -0.125 1.00 86.62 103 ARG A N 1
ATOM 786 C CA . ARG A 1 103 ? -4.857 7.594 -0.661 1.00 86.62 103 ARG A CA 1
ATOM 787 C C . ARG A 1 103 ? -4.318 9.023 -0.627 1.00 86.62 103 ARG A C 1
ATOM 789 O O . ARG A 1 103 ? -5.117 9.960 -0.614 1.00 86.62 103 ARG A O 1
ATOM 796 N N . ARG A 1 104 ? -2.993 9.178 -0.631 1.00 79.50 104 ARG A N 1
ATOM 797 C CA . ARG A 1 104 ? -2.298 10.475 -0.635 1.00 79.50 104 ARG A CA 1
ATOM 798 C C . ARG A 1 104 ? -1.921 10.940 -2.046 1.00 79.50 104 ARG A C 1
ATOM 800 O O . ARG A 1 104 ? -1.717 10.084 -2.937 1.00 79.50 104 ARG A O 1
#